Protein AF-A0A160NVU7-F1 (afdb_monomer_lite)

Organism: Streptomyces laurentii (NCBI:txid39478)

pLDDT: mean 89.49, std 15.4, range [33.47, 98.94]

Structure (mmCIF, N/CA/C/O backbone):
data_AF-A0A160NVU7-F1
#
_entry.id   AF-A0A160NVU7-F1
#
loop_
_atom_site.group_PDB
_atom_site.id
_atom_site.type_symbol
_atom_site.label_atom_id
_atom_site.label_alt_id
_atom_site.label_comp_id
_atom_site.label_asym_id
_atom_site.label_entity_id
_atom_site.label_seq_id
_atom_site.pdbx_PDB_ins_code
_atom_site.Cartn_x
_atom_site.Cartn_y
_atom_site.Cartn_z
_atom_site.occupancy
_atom_site.B_iso_or_equiv
_atom_site.auth_seq_id
_atom_site.auth_comp_id
_atom_site.auth_asym_id
_atom_site.auth_atom_id
_atom_site.pdbx_PDB_model_num
ATOM 1 N N . MET A 1 1 ? -13.552 4.289 -37.807 1.00 34.31 1 MET A N 1
ATOM 2 C CA . MET A 1 1 ? -12.702 5.469 -37.537 1.00 34.31 1 MET A CA 1
ATOM 3 C C . MET A 1 1 ? -12.034 5.237 -36.186 1.00 34.31 1 MET A C 1
ATOM 5 O O . MET A 1 1 ? -12.736 5.106 -35.191 1.00 34.31 1 MET A O 1
ATOM 9 N N . GLY A 1 2 ? -10.731 4.946 -36.192 1.00 35.91 2 GLY A N 1
ATOM 10 C CA . GLY A 1 2 ? -10.025 4.273 -35.095 1.00 35.91 2 GLY A CA 1
ATOM 11 C C . GLY A 1 2 ? -9.902 5.113 -33.823 1.00 35.91 2 GLY A C 1
ATOM 12 O O . GLY A 1 2 ? -9.423 6.240 -33.865 1.00 35.91 2 GLY A O 1
ATOM 13 N N . ARG A 1 3 ? -10.307 4.544 -32.683 1.00 33.75 3 ARG A N 1
ATOM 14 C CA . ARG A 1 3 ? -9.987 5.083 -31.358 1.00 33.75 3 ARG A CA 1
ATOM 15 C C . ARG A 1 3 ? -8.577 4.641 -30.983 1.00 33.75 3 ARG A C 1
ATOM 17 O O . ARG A 1 3 ? -8.357 3.488 -30.623 1.00 33.75 3 ARG A O 1
ATOM 24 N N . GLN A 1 4 ? -7.638 5.568 -31.083 1.00 33.47 4 GLN A N 1
ATOM 25 C CA . GLN A 1 4 ? -6.303 5.430 -30.521 1.00 33.47 4 GLN A CA 1
ATOM 26 C C . GLN A 1 4 ? -6.436 5.327 -28.993 1.00 33.47 4 GLN A C 1
ATOM 28 O O . GLN A 1 4 ? -6.982 6.224 -28.352 1.00 33.47 4 GLN A O 1
ATOM 33 N N . ARG A 1 5 ? -6.023 4.193 -28.417 1.00 37.69 5 ARG A N 1
ATOM 34 C CA . ARG A 1 5 ? -5.918 4.010 -26.962 1.00 37.69 5 ARG A CA 1
ATOM 35 C C . ARG A 1 5 ? -4.672 4.766 -26.482 1.00 37.69 5 ARG A C 1
ATOM 37 O O . ARG A 1 5 ? -3.596 4.471 -27.003 1.00 37.69 5 ARG A O 1
ATOM 44 N N . PRO A 1 6 ? -4.767 5.716 -25.538 1.00 38.66 6 PRO A N 1
ATOM 45 C CA . PRO A 1 6 ? -3.584 6.379 -25.015 1.00 38.66 6 PRO A CA 1
ATOM 46 C C . PRO A 1 6 ? -2.925 5.477 -23.966 1.00 38.66 6 PRO A C 1
ATOM 48 O O . PRO A 1 6 ? -3.306 5.491 -22.803 1.00 38.66 6 PRO A O 1
ATOM 51 N N . GLY A 1 7 ? -1.945 4.685 -24.398 1.00 38.50 7 GLY A N 1
ATOM 52 C CA . GLY A 1 7 ? -0.921 4.129 -23.517 1.00 38.50 7 GLY A CA 1
ATOM 53 C C . GLY A 1 7 ? 0.281 5.080 -23.466 1.00 38.50 7 GLY A C 1
ATOM 54 O O . GLY A 1 7 ? 0.820 5.442 -24.509 1.00 38.50 7 GLY A O 1
ATOM 55 N N . ALA A 1 8 ? 0.647 5.504 -22.254 1.00 50.12 8 ALA A N 1
ATOM 56 C CA . ALA A 1 8 ? 1.962 5.939 -21.746 1.00 50.12 8 ALA A CA 1
ATOM 57 C C . ALA A 1 8 ? 2.910 6.887 -22.537 1.00 50.12 8 ALA A C 1
ATOM 59 O O . ALA A 1 8 ? 3.999 7.169 -22.040 1.00 50.12 8 ALA A O 1
ATOM 60 N N . ALA A 1 9 ? 2.544 7.453 -23.687 1.00 44.50 9 ALA A N 1
ATOM 61 C CA . ALA A 1 9 ? 3.333 8.481 -24.379 1.00 44.50 9 ALA A CA 1
ATOM 62 C C . ALA A 1 9 ? 2.495 9.758 -24.548 1.00 44.50 9 ALA A C 1
ATOM 64 O O . ALA A 1 9 ? 1.806 9.923 -25.549 1.00 44.50 9 ALA A O 1
ATOM 65 N N . GLY A 1 10 ? 2.497 10.649 -23.549 1.00 54.69 10 GLY A N 1
ATOM 66 C CA . GLY A 1 10 ? 1.819 11.949 -23.692 1.00 54.69 10 GLY A CA 1
ATOM 67 C C . GLY A 1 10 ? 1.313 12.622 -22.419 1.00 54.69 10 GLY A C 1
ATOM 68 O O . GLY A 1 10 ? 0.808 13.739 -22.495 1.00 54.69 10 GLY A O 1
ATOM 69 N N . TYR A 1 11 ? 1.442 11.995 -21.247 1.00 69.06 11 TYR A N 1
ATOM 70 C CA . TYR A 1 11 ? 1.086 12.660 -19.995 1.00 69.06 11 TYR A CA 1
ATOM 71 C C . TYR A 1 11 ? 2.210 13.620 -19.561 1.00 69.06 11 TYR A C 1
ATOM 73 O O . TYR A 1 11 ? 3.218 13.188 -19.012 1.00 69.06 11 TYR A O 1
ATOM 81 N N . GLY A 1 12 ? 2.051 14.916 -19.855 1.00 71.94 12 GLY A N 1
ATOM 82 C CA . GLY A 1 12 ? 3.043 15.971 -19.574 1.00 71.94 12 GLY A CA 1
ATOM 83 C C . GLY A 1 12 ? 2.605 17.014 -18.541 1.00 71.94 12 GLY A C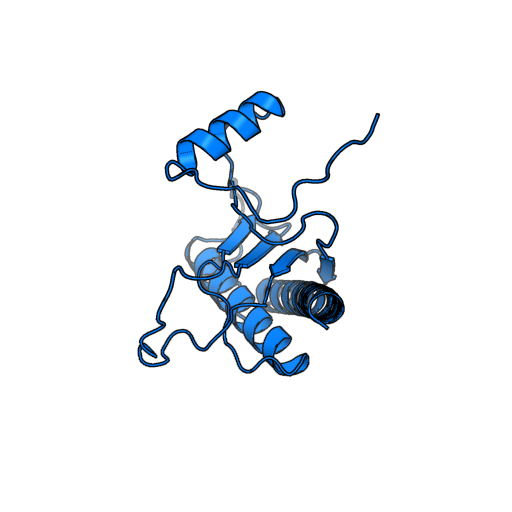 1
ATOM 84 O O . GLY A 1 12 ? 3.254 18.047 -18.402 1.00 71.94 12 GLY A O 1
ATOM 85 N N . ARG A 1 13 ? 1.484 16.790 -17.846 1.00 81.50 13 ARG A N 1
ATOM 86 C CA . ARG A 1 13 ? 0.971 17.736 -16.847 1.00 81.50 13 ARG A CA 1
ATOM 87 C C . ARG A 1 13 ? 1.824 17.717 -15.579 1.00 81.50 13 ARG A C 1
ATOM 89 O O . ARG A 1 13 ? 2.121 16.650 -15.048 1.00 81.50 13 ARG A O 1
ATOM 96 N N . LEU A 1 14 ? 2.154 18.909 -15.081 1.00 84.25 14 LEU A N 1
ATOM 97 C CA . LEU A 1 14 ? 2.943 19.136 -13.859 1.00 84.25 14 LEU A CA 1
ATOM 98 C C . LEU A 1 14 ? 2.098 19.678 -12.692 1.00 84.25 14 LEU A C 1
ATOM 100 O O . LEU A 1 14 ? 2.632 20.060 -11.656 1.00 84.25 14 LEU A O 1
ATOM 104 N N . ASP A 1 15 ? 0.777 19.705 -12.851 1.00 89.69 15 ASP A N 1
ATOM 105 C CA . ASP A 1 15 ? -0.206 20.227 -11.903 1.00 89.69 15 ASP A CA 1
ATOM 106 C C . ASP A 1 15 ? -1.150 19.111 -11.399 1.00 89.69 15 ASP A C 1
ATOM 108 O O . ASP A 1 15 ? -2.368 19.159 -11.598 1.00 89.69 15 ASP A O 1
ATOM 112 N N . PRO A 1 16 ? -0.605 18.081 -10.720 1.00 89.00 16 PRO A N 1
ATOM 113 C CA . PRO A 1 16 ? -1.307 16.834 -10.405 1.00 89.00 16 PRO A CA 1
ATOM 114 C C . PRO A 1 16 ? -2.606 17.044 -9.615 1.00 89.00 16 PRO A C 1
ATOM 116 O O . PRO A 1 16 ? -3.614 16.390 -9.870 1.00 89.00 16 PRO A O 1
ATOM 119 N N . VAL A 1 17 ? -2.614 18.002 -8.686 1.00 90.75 17 VAL A N 1
ATOM 120 C CA . VAL A 1 17 ? -3.785 18.313 -7.855 1.00 90.75 17 VAL A CA 1
ATOM 121 C C . VAL A 1 17 ? -4.917 18.930 -8.677 1.00 90.75 17 VAL A C 1
ATOM 123 O O . VAL A 1 17 ? -6.075 18.555 -8.498 1.00 90.75 17 VAL A O 1
ATOM 126 N N . ALA A 1 18 ? -4.607 19.873 -9.572 1.00 92.50 18 ALA A N 1
ATOM 127 C CA . ALA A 1 18 ? -5.609 20.488 -10.440 1.00 92.50 18 ALA A CA 1
ATOM 128 C C . ALA A 1 18 ? -6.185 19.446 -11.405 1.00 92.50 18 ALA A C 1
ATOM 130 O O . ALA A 1 18 ? -7.404 19.319 -11.513 1.00 92.50 18 ALA A O 1
ATOM 131 N N . HIS A 1 19 ? -5.319 18.617 -11.994 1.00 93.00 19 HIS A N 1
ATOM 132 C CA . HIS A 1 19 ? -5.749 17.546 -12.882 1.00 93.00 19 HIS A CA 1
ATOM 133 C C . HIS A 1 19 ? -6.680 16.540 -12.195 1.00 93.00 19 HIS A C 1
ATOM 135 O O . HIS A 1 19 ? -7.742 16.221 -12.724 1.00 93.00 19 HIS A O 1
ATOM 141 N N . LEU A 1 20 ? -6.328 16.070 -10.994 1.00 93.19 20 LEU A N 1
ATOM 142 C CA . LEU A 1 20 ? -7.177 15.151 -10.234 1.00 93.19 20 LEU A CA 1
ATOM 143 C C . LEU A 1 20 ? -8.535 15.776 -9.881 1.00 93.19 20 LEU A C 1
ATOM 145 O O . LEU A 1 20 ? -9.547 15.080 -9.920 1.00 93.19 20 LEU A O 1
ATOM 149 N N . ARG A 1 21 ? -8.587 17.083 -9.586 1.00 92.81 21 ARG A N 1
ATOM 150 C CA . ARG A 1 21 ? -9.852 17.803 -9.351 1.00 92.81 21 ARG A CA 1
ATOM 151 C C . ARG A 1 21 ? -10.713 17.895 -10.607 1.00 92.81 21 ARG A C 1
ATOM 153 O O . ARG A 1 21 ? -11.917 17.686 -10.517 1.00 92.81 21 ARG A O 1
ATOM 160 N N . GLU A 1 22 ? -10.116 18.174 -11.762 1.00 94.12 22 GLU A N 1
ATOM 161 C CA . GLU A 1 22 ? -10.824 18.178 -13.048 1.00 94.12 22 GLU A CA 1
ATOM 162 C C . GLU A 1 22 ? -11.387 16.792 -13.382 1.00 94.12 22 GLU A C 1
ATOM 164 O O . GLU A 1 22 ? -12.549 16.682 -13.769 1.00 94.12 22 GLU A O 1
ATOM 169 N N . LEU A 1 23 ? -10.594 15.731 -13.184 1.00 93.81 23 LEU A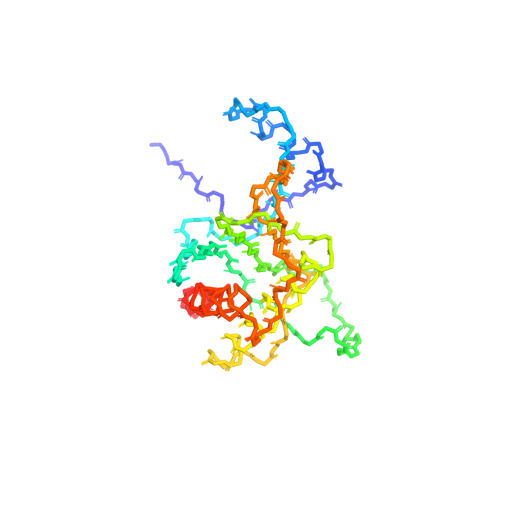 N 1
ATOM 170 C CA . LEU A 1 23 ? -11.042 14.349 -13.373 1.00 93.81 23 LEU A CA 1
ATOM 171 C C . LEU A 1 23 ? -12.195 13.996 -12.426 1.00 93.81 23 LEU A C 1
ATOM 173 O O . LEU A 1 23 ? -13.188 13.418 -12.863 1.00 93.81 23 LEU A O 1
ATOM 177 N N . ALA A 1 24 ? -12.089 14.371 -11.149 1.00 94.88 24 ALA A N 1
ATOM 178 C CA . ALA A 1 24 ? -13.144 14.153 -10.165 1.00 94.88 24 ALA A CA 1
ATOM 179 C C . ALA A 1 24 ? -14.436 14.890 -10.550 1.00 94.88 24 ALA A C 1
ATOM 181 O O . ALA A 1 24 ? -15.503 14.278 -10.573 1.00 94.88 24 ALA A O 1
ATOM 182 N N . ALA A 1 25 ? -14.337 16.166 -10.933 1.00 94.56 25 ALA A N 1
ATOM 183 C CA . ALA A 1 25 ? -15.476 16.960 -11.386 1.00 94.56 25 ALA A CA 1
ATOM 184 C C . ALA A 1 25 ? -16.114 16.379 -12.658 1.00 94.56 25 ALA A C 1
ATOM 186 O O . ALA A 1 25 ? -17.335 16.253 -12.732 1.00 94.56 25 ALA A O 1
ATOM 187 N N . GLY A 1 26 ? -15.301 15.958 -13.633 1.00 95.94 26 GLY A N 1
ATOM 188 C CA . GLY A 1 26 ? -15.769 15.302 -14.857 1.00 95.94 26 GLY A CA 1
ATOM 189 C C . GLY A 1 26 ? -16.463 13.959 -14.606 1.00 95.94 26 GLY A C 1
ATOM 190 O O . GLY A 1 26 ? -17.340 13.572 -15.374 1.00 95.94 26 GLY A O 1
ATOM 191 N N . ALA A 1 27 ? -16.115 13.272 -13.516 1.00 94.94 27 ALA A N 1
ATOM 192 C CA . ALA A 1 27 ? -16.772 12.050 -13.055 1.00 94.94 27 ALA A CA 1
ATOM 193 C C . ALA A 1 27 ? -17.984 12.307 -12.133 1.00 94.94 27 ALA A C 1
ATOM 195 O O . ALA A 1 27 ? -18.599 11.352 -11.661 1.00 94.94 27 ALA A O 1
ATOM 196 N N . GLY A 1 28 ? -18.330 13.569 -11.854 1.00 96.38 28 GLY A N 1
ATOM 197 C CA . GLY A 1 28 ? -19.418 13.929 -10.939 1.00 96.38 28 GLY A CA 1
ATOM 198 C C . GLY A 1 28 ? -19.124 13.629 -9.464 1.00 96.38 28 GLY A C 1
ATOM 199 O O . GLY A 1 28 ? -20.053 13.555 -8.662 1.00 96.38 28 GLY A O 1
ATOM 200 N N . LEU A 1 29 ? -17.855 13.438 -9.094 1.00 94.94 29 LEU A N 1
ATOM 201 C CA . LEU A 1 29 ? -17.444 13.207 -7.712 1.00 94.94 29 LEU A CA 1
ATOM 202 C C . LEU A 1 29 ? -17.387 14.534 -6.949 1.00 94.94 29 LEU A C 1
ATOM 204 O O . LEU A 1 29 ? -16.827 15.523 -7.423 1.00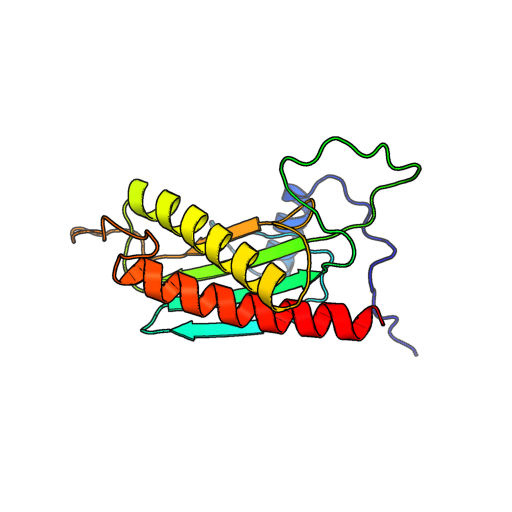 94.94 29 LEU A O 1
ATOM 208 N N . THR A 1 30 ? -17.937 14.539 -5.738 1.00 90.88 30 THR A N 1
ATOM 209 C CA . THR A 1 30 ? -18.004 15.719 -4.867 1.00 90.88 30 THR A CA 1
ATOM 210 C C . THR A 1 30 ? -17.506 15.392 -3.465 1.00 90.88 30 THR A C 1
ATOM 212 O O . THR A 1 30 ? -17.686 14.271 -2.996 1.00 90.88 30 THR A O 1
ATOM 215 N N . GLY A 1 31 ? -16.973 16.391 -2.760 1.00 89.81 31 GLY A N 1
ATOM 216 C CA . GLY A 1 31 ? -16.518 16.242 -1.376 1.00 89.81 31 GLY A CA 1
ATOM 217 C C . GLY A 1 31 ? -15.050 15.810 -1.244 1.00 89.81 31 GLY A C 1
ATOM 218 O O . GLY A 1 31 ? -14.308 15.822 -2.230 1.00 89.81 31 GLY A O 1
ATOM 219 N N . PRO A 1 32 ? -14.598 15.500 -0.015 1.00 89.12 32 PRO A N 1
ATOM 220 C CA . PRO A 1 32 ? -13.230 15.059 0.237 1.00 89.12 32 PRO A CA 1
ATOM 221 C C . PRO A 1 32 ? -12.979 13.663 -0.346 1.00 89.12 32 PRO A C 1
ATOM 223 O O . PRO A 1 32 ? -13.853 12.800 -0.330 1.00 89.12 32 PRO A O 1
ATOM 226 N N . GLY A 1 33 ? -11.759 13.426 -0.826 1.00 91.00 33 GLY A N 1
ATOM 227 C CA . GLY A 1 33 ? -11.354 12.139 -1.383 1.00 91.00 33 GLY A CA 1
ATOM 228 C C . GLY A 1 33 ? -9.852 12.062 -1.632 1.00 91.00 33 GLY A C 1
ATOM 229 O O . GLY A 1 33 ? -9.131 13.052 -1.491 1.00 91.00 33 GLY A O 1
ATOM 230 N N . VAL A 1 34 ? -9.387 10.874 -2.015 1.00 93.00 34 VAL A N 1
ATOM 231 C CA . VAL A 1 34 ? -7.989 10.616 -2.376 1.00 93.00 34 VAL A CA 1
ATOM 232 C C . VAL A 1 34 ? -7.911 10.362 -3.875 1.00 93.00 34 VAL A C 1
ATOM 234 O O . VAL A 1 34 ? -8.616 9.506 -4.404 1.00 93.00 34 VAL A O 1
ATOM 237 N N . GLY A 1 35 ? -7.048 11.110 -4.559 1.00 93.69 35 GLY A N 1
ATOM 238 C CA . GLY A 1 35 ? -6.718 10.886 -5.962 1.00 93.69 35 GLY A CA 1
ATOM 239 C C . GLY A 1 35 ? -5.311 10.317 -6.085 1.00 93.69 35 GLY A C 1
ATOM 240 O O . GLY A 1 35 ? -4.375 10.867 -5.510 1.00 93.69 35 GLY A O 1
ATOM 241 N N . LEU A 1 36 ? -5.164 9.229 -6.838 1.00 93.75 36 LEU A N 1
ATOM 242 C CA . LEU A 1 36 ? -3.874 8.607 -7.125 1.00 93.75 36 LEU A CA 1
ATOM 243 C C . LEU A 1 36 ? -3.586 8.732 -8.617 1.00 93.75 36 LEU A C 1
ATOM 245 O O . LEU A 1 36 ? -4.413 8.362 -9.451 1.00 93.75 36 LEU A O 1
ATOM 249 N N . MET A 1 37 ? -2.408 9.240 -8.958 1.00 91.81 37 MET A N 1
ATOM 250 C CA . MET A 1 37 ? -1.939 9.255 -10.339 1.00 91.81 37 MET A CA 1
ATOM 251 C C . MET A 1 37 ? -1.212 7.964 -10.649 1.00 91.81 37 MET A C 1
ATOM 253 O O . MET A 1 37 ? -0.482 7.444 -9.810 1.00 91.81 37 MET A O 1
ATOM 257 N N . THR A 1 38 ? -1.402 7.436 -11.854 1.00 90.12 38 THR A N 1
ATOM 258 C CA . THR A 1 38 ? -0.752 6.193 -12.245 1.00 90.12 38 THR A CA 1
ATOM 259 C C . THR A 1 38 ? -0.353 6.212 -13.713 1.00 90.12 38 THR A C 1
ATOM 261 O O . THR A 1 38 ? -1.116 6.652 -14.567 1.00 90.12 38 THR A O 1
ATOM 264 N N . ALA A 1 39 ? 0.855 5.727 -13.995 1.00 85.31 39 ALA A N 1
ATOM 265 C CA . ALA A 1 39 ? 1.293 5.340 -15.331 1.00 85.31 39 ALA A CA 1
ATOM 266 C C . ALA A 1 39 ? 1.027 3.850 -15.618 1.00 85.31 39 ALA A C 1
ATOM 268 O O . ALA A 1 39 ? 1.322 3.376 -16.712 1.00 85.31 39 ALA A O 1
ATOM 269 N N . ALA A 1 40 ? 0.507 3.102 -14.637 1.00 88.31 40 ALA A N 1
ATOM 270 C CA . ALA A 1 40 ? 0.080 1.727 -14.835 1.00 88.31 40 ALA A CA 1
ATOM 271 C C . ALA A 1 40 ? -1.276 1.682 -15.554 1.00 88.31 40 ALA A C 1
ATOM 273 O O . ALA A 1 40 ? -2.137 2.539 -15.358 1.00 88.31 40 ALA A O 1
ATOM 274 N N . GLU A 1 41 ? -1.487 0.643 -16.355 1.00 86.50 41 GLU A N 1
ATOM 275 C CA . GLU A 1 41 ? -2.752 0.425 -17.054 1.00 86.50 41 GLU A CA 1
ATOM 276 C C . GLU A 1 41 ? -3.870 0.079 -16.057 1.00 86.50 41 GLU A C 1
ATOM 278 O O . GLU A 1 41 ? -3.853 -0.971 -15.410 1.00 86.50 41 GLU A O 1
ATOM 283 N N . LEU A 1 42 ? -4.873 0.957 -15.935 1.00 89.19 42 LEU A N 1
ATOM 284 C CA . LEU A 1 42 ? -5.980 0.787 -14.982 1.00 89.19 42 LEU A CA 1
ATOM 285 C C . LEU A 1 42 ? -6.806 -0.481 -15.240 1.00 89.19 42 LEU A C 1
ATOM 287 O O . LEU A 1 42 ? -7.350 -1.052 -14.297 1.00 89.19 42 LEU A O 1
ATOM 291 N N . GLY A 1 43 ? -6.891 -0.940 -16.494 1.00 89.00 43 GLY A N 1
ATOM 292 C CA . GLY A 1 43 ? -7.591 -2.178 -16.859 1.00 89.00 43 GLY A CA 1
ATOM 293 C C . GLY A 1 43 ? -6.980 -3.439 -16.239 1.00 89.00 43 GLY A C 1
ATOM 294 O O . GLY A 1 43 ? -7.649 -4.464 -16.154 1.00 89.00 43 GLY A O 1
ATOM 295 N N . ASP A 1 44 ? -5.741 -3.346 -15.757 1.00 88.81 44 ASP A N 1
ATOM 296 C CA . ASP A 1 44 ? -5.001 -4.443 -15.142 1.00 88.81 44 ASP A CA 1
ATOM 297 C C . ASP A 1 44 ? -4.986 -4.397 -13.618 1.00 88.81 44 ASP A C 1
ATOM 299 O O . ASP A 1 44 ? -4.273 -5.186 -12.991 1.00 88.81 44 ASP A O 1
ATOM 303 N N . ARG A 1 45 ? -5.777 -3.507 -13.006 1.00 95.81 45 ARG A N 1
ATOM 304 C CA . ARG A 1 45 ? -5.934 -3.486 -11.551 1.00 95.81 45 ARG A CA 1
ATOM 305 C C . ARG A 1 45 ? -6.271 -4.885 -11.027 1.00 95.81 45 ARG A C 1
ATOM 307 O O . ARG A 1 45 ? -7.139 -5.565 -11.575 1.00 95.81 45 ARG A O 1
ATOM 314 N N . GLN A 1 46 ? -5.605 -5.314 -9.967 1.00 98.44 46 GLN A N 1
ATOM 315 C CA . GLN A 1 46 ? -5.935 -6.558 -9.275 1.00 98.44 46 GLN A CA 1
ATOM 316 C C . GLN A 1 46 ? -6.565 -6.243 -7.930 1.00 98.44 46 GLN A C 1
ATOM 318 O O . GLN A 1 46 ? -6.282 -5.206 -7.328 1.00 98.44 46 GLN A O 1
ATOM 323 N N . CYS A 1 47 ? -7.445 -7.131 -7.486 1.00 98.50 47 CYS A N 1
ATOM 324 C CA . CYS A 1 47 ? -8.128 -7.008 -6.213 1.00 98.50 47 CYS A CA 1
ATOM 325 C C . CYS A 1 47 ? -7.994 -8.315 -5.445 1.00 98.50 47 CYS A C 1
ATOM 327 O O . CYS A 1 47 ? -8.111 -9.384 -6.035 1.00 98.50 47 CYS A O 1
ATOM 329 N N . ALA A 1 48 ? -7.804 -8.222 -4.137 1.00 98.81 48 ALA A N 1
ATOM 330 C CA . ALA A 1 48 ? -7.823 -9.371 -3.246 1.00 98.81 48 ALA A CA 1
ATOM 331 C C . ALA A 1 48 ? -8.459 -8.980 -1.914 1.00 98.81 48 ALA A C 1
ATOM 333 O O . ALA A 1 48 ? -8.510 -7.801 -1.561 1.00 98.81 48 ALA A O 1
ATOM 334 N N . ALA A 1 49 ? -8.944 -9.973 -1.176 1.00 98.69 49 ALA A N 1
ATOM 335 C CA . ALA A 1 49 ? -9.581 -9.757 0.110 1.00 98.69 49 ALA A CA 1
ATOM 336 C C . ALA A 1 49 ? -9.200 -10.854 1.102 1.00 98.69 49 ALA A C 1
ATOM 338 O O . ALA A 1 49 ? -9.014 -12.009 0.726 1.00 98.69 49 ALA A O 1
ATOM 339 N N . ASP A 1 50 ? -9.127 -10.497 2.380 1.00 98.75 50 ASP A N 1
ATOM 340 C CA . ASP A 1 50 ? -8.877 -11.439 3.465 1.00 98.75 50 ASP A CA 1
ATOM 341 C C . ASP A 1 50 ? -9.592 -10.977 4.739 1.00 98.75 50 ASP A C 1
ATOM 343 O O . ASP A 1 50 ? -9.357 -9.886 5.259 1.00 98.75 50 ASP A O 1
ATOM 347 N N . GLY A 1 51 ? -10.513 -11.799 5.247 1.00 97.50 51 GLY A N 1
ATOM 348 C CA . GLY A 1 51 ? -11.171 -11.555 6.534 1.00 97.50 51 GLY A CA 1
ATOM 349 C C . GLY A 1 51 ? -11.872 -10.194 6.667 1.00 97.50 51 GLY A C 1
ATOM 350 O O . GLY A 1 51 ? -11.957 -9.679 7.786 1.00 97.50 51 GLY A O 1
ATOM 351 N N . GLY A 1 52 ? -12.348 -9.616 5.561 1.00 97.88 52 GLY A N 1
ATOM 352 C CA . GLY A 1 52 ? -13.001 -8.304 5.492 1.00 97.88 52 GLY A CA 1
ATOM 353 C C . GLY A 1 52 ? -12.080 -7.134 5.131 1.00 97.88 52 GLY A C 1
ATOM 354 O O . GLY A 1 52 ? -12.586 -6.039 4.935 1.00 97.88 52 GLY A O 1
ATOM 355 N N . ALA A 1 53 ? -10.761 -7.334 5.046 1.00 98.69 53 ALA A N 1
ATOM 356 C CA . ALA A 1 53 ? -9.862 -6.362 4.426 1.00 98.69 53 ALA A CA 1
ATOM 357 C C . ALA A 1 53 ? -9.888 -6.546 2.906 1.00 98.69 53 ALA A C 1
ATOM 359 O O . ALA A 1 53 ? -9.806 -7.683 2.443 1.00 98.69 53 ALA A O 1
ATOM 360 N N . GLU A 1 54 ? -9.956 -5.459 2.145 1.00 98.81 54 GLU A N 1
ATOM 361 C CA . GLU A 1 54 ? -10.000 -5.486 0.678 1.00 98.81 54 GLU A CA 1
ATOM 362 C C . GLU A 1 54 ? -8.903 -4.596 0.108 1.00 98.81 54 GLU A C 1
ATOM 364 O O . GLU A 1 54 ? -8.800 -3.436 0.488 1.00 98.81 54 GLU A O 1
ATOM 369 N N . ALA A 1 55 ? -8.089 -5.110 -0.810 1.00 98.88 55 ALA A N 1
ATOM 370 C CA . ALA A 1 55 ? -7.036 -4.353 -1.473 1.00 98.88 55 ALA A CA 1
ATOM 371 C C . ALA A 1 55 ? -7.291 -4.281 -2.979 1.00 98.88 55 ALA A C 1
ATOM 373 O O . ALA A 1 55 ? -7.646 -5.278 -3.605 1.00 98.88 55 ALA A O 1
ATOM 374 N N . MET A 1 56 ? -7.051 -3.114 -3.567 1.00 98.75 56 MET A N 1
ATOM 375 C CA . MET A 1 56 ? -6.972 -2.878 -5.003 1.00 98.75 56 MET A CA 1
ATOM 376 C C . MET A 1 56 ? -5.587 -2.331 -5.329 1.00 98.75 56 MET A C 1
ATOM 378 O O . MET A 1 56 ? -5.142 -1.364 -4.713 1.00 98.75 56 MET A O 1
ATOM 382 N N . VAL A 1 57 ? -4.918 -2.936 -6.308 1.00 98.69 57 VAL A N 1
ATOM 383 C CA . VAL A 1 57 ? -3.554 -2.569 -6.689 1.00 98.69 57 VAL A CA 1
ATOM 384 C C . VAL A 1 57 ? -3.445 -2.381 -8.194 1.00 98.69 57 VAL A C 1
ATOM 386 O O . VAL A 1 57 ? -3.899 -3.226 -8.967 1.00 98.69 57 VAL A O 1
ATOM 389 N N . THR A 1 58 ? -2.803 -1.294 -8.614 1.00 97.56 58 THR A N 1
ATOM 390 C CA . THR A 1 58 ? -2.266 -1.144 -9.972 1.00 97.56 58 THR A CA 1
ATOM 391 C C . THR A 1 58 ? -0.749 -1.157 -9.898 1.00 97.56 58 THR A C 1
ATOM 393 O O . THR A 1 58 ? -0.169 -0.596 -8.972 1.00 97.56 58 THR A O 1
ATOM 396 N N . ALA A 1 59 ? -0.099 -1.812 -10.859 1.00 96.31 59 ALA A N 1
ATOM 397 C CA . ALA A 1 59 ? 1.351 -1.937 -10.874 1.00 96.31 59 ALA A CA 1
ATOM 398 C C . ALA A 1 59 ? 1.904 -1.751 -12.289 1.00 96.31 59 ALA A C 1
ATOM 400 O O . ALA A 1 59 ? 1.454 -2.389 -13.242 1.00 96.31 59 ALA A O 1
ATOM 401 N N . GLY A 1 60 ? 2.903 -0.881 -12.400 1.00 93.69 60 GLY A N 1
ATOM 402 C CA . GLY A 1 60 ? 3.778 -0.724 -13.551 1.00 93.69 60 GLY A CA 1
ATOM 403 C C . GLY A 1 60 ? 5.221 -0.741 -13.061 1.00 93.69 60 GLY A C 1
ATOM 404 O O . GLY A 1 60 ? 5.735 0.287 -12.629 1.00 93.69 60 GLY A O 1
ATOM 405 N N . ILE A 1 61 ? 5.864 -1.911 -13.112 1.00 92.75 61 ILE A N 1
ATOM 406 C CA . ILE A 1 61 ? 7.176 -2.152 -12.474 1.00 92.75 61 ILE A CA 1
ATOM 407 C C . ILE A 1 61 ? 8.349 -2.201 -13.465 1.00 92.75 61 ILE A C 1
ATOM 409 O O . ILE A 1 61 ? 9.404 -2.780 -13.185 1.00 92.75 61 ILE A O 1
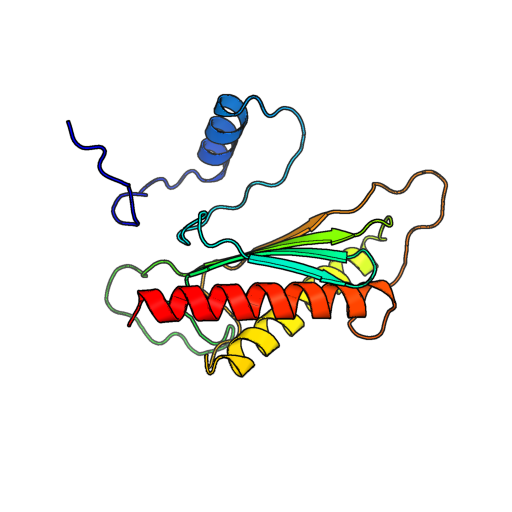ATOM 413 N N . GLY A 1 62 ? 8.172 -1.591 -14.643 1.00 87.25 62 GLY A N 1
ATOM 414 C CA . GLY A 1 62 ? 9.230 -1.446 -15.649 1.00 87.25 62 GLY A CA 1
ATOM 415 C C . GLY A 1 62 ? 10.413 -0.606 -15.151 1.00 87.25 62 GLY A C 1
ATOM 416 O O . GLY A 1 62 ? 11.552 -0.888 -15.511 1.00 87.25 62 GLY A O 1
ATOM 417 N N . VAL A 1 63 ? 10.149 0.363 -14.268 1.00 88.56 63 VAL A N 1
ATOM 418 C CA . VAL A 1 63 ? 11.156 1.040 -13.438 1.00 88.56 63 VAL A CA 1
ATOM 419 C C . VAL A 1 63 ? 10.876 0.710 -11.981 1.00 88.56 63 VAL A C 1
ATOM 421 O O . VAL A 1 63 ? 9.792 0.997 -11.477 1.00 88.56 63 VAL A O 1
ATOM 424 N N . ARG A 1 64 ? 11.848 0.090 -11.317 1.00 91.88 64 ARG A N 1
ATOM 425 C CA . ARG A 1 64 ? 11.763 -0.381 -9.932 1.00 91.88 64 ARG A CA 1
ATOM 426 C C . ARG A 1 64 ? 13.156 -0.421 -9.310 1.00 91.88 64 ARG A C 1
ATOM 428 O O . ARG A 1 64 ? 14.139 -0.510 -10.042 1.00 91.88 64 ARG A O 1
ATOM 435 N N . GLY A 1 65 ? 13.231 -0.388 -7.987 1.00 92.62 65 GLY A N 1
ATOM 436 C CA . GLY A 1 65 ? 14.496 -0.507 -7.268 1.00 92.62 65 GLY A CA 1
ATOM 437 C C . GLY A 1 65 ? 14.332 -0.473 -5.754 1.00 92.62 65 GLY A C 1
ATOM 438 O O . GLY A 1 65 ? 13.219 -0.436 -5.221 1.00 92.62 65 GLY A O 1
ATOM 439 N N . TRP A 1 66 ? 15.464 -0.500 -5.060 1.00 94.81 66 TRP A N 1
ATOM 440 C CA . TRP A 1 66 ? 15.529 -0.355 -3.610 1.00 94.81 66 TRP A CA 1
ATOM 441 C C . TRP A 1 66 ? 15.506 1.120 -3.212 1.00 94.81 66 TRP A C 1
ATOM 443 O O . TRP A 1 66 ? 16.277 1.917 -3.738 1.00 94.81 66 TRP A O 1
ATOM 453 N N . ALA A 1 67 ? 14.650 1.477 -2.254 1.00 93.12 67 ALA A N 1
ATOM 454 C CA . ALA A 1 67 ? 14.423 2.867 -1.848 1.00 93.12 67 ALA A CA 1
ATOM 455 C C . ALA A 1 67 ? 15.672 3.573 -1.285 1.00 93.12 67 ALA A C 1
ATOM 457 O O . ALA A 1 67 ? 15.759 4.793 -1.352 1.00 93.12 67 ALA A O 1
ATOM 458 N N . ALA A 1 68 ? 16.625 2.814 -0.736 1.00 93.00 68 ALA A N 1
ATOM 459 C CA . ALA A 1 68 ? 17.880 3.325 -0.180 1.00 93.00 68 ALA A CA 1
ATOM 460 C C . ALA A 1 68 ? 19.107 2.994 -1.053 1.00 93.00 68 ALA A C 1
ATOM 462 O O . ALA A 1 68 ? 20.240 3.088 -0.580 1.00 93.00 68 ALA A O 1
ATOM 463 N N . ALA A 1 69 ? 18.903 2.557 -2.302 1.00 89.88 69 ALA A N 1
ATOM 464 C CA . ALA A 1 69 ? 20.013 2.368 -3.228 1.00 89.88 69 ALA A CA 1
ATOM 465 C C . ALA A 1 69 ? 20.667 3.722 -3.556 1.00 89.88 69 ALA A C 1
ATOM 467 O O . ALA A 1 69 ? 19.960 4.725 -3.666 1.00 89.88 69 ALA A O 1
ATOM 468 N N . PRO A 1 70 ? 21.999 3.769 -3.729 1.00 85.62 70 PRO A N 1
ATOM 469 C CA . PRO A 1 70 ? 22.671 4.982 -4.172 1.00 85.62 70 PRO A CA 1
ATOM 470 C C . PRO A 1 70 ? 22.177 5.399 -5.561 1.00 85.62 70 PRO A C 1
ATOM 472 O O . PRO A 1 70 ? 21.858 4.549 -6.397 1.00 85.62 70 PRO A O 1
ATOM 475 N N . ASP A 1 71 ? 22.162 6.707 -5.818 1.00 75.00 71 ASP A N 1
ATOM 476 C CA . ASP A 1 71 ? 21.774 7.251 -7.117 1.00 75.00 71 ASP A CA 1
ATOM 477 C C . ASP A 1 71 ? 22.682 6.693 -8.216 1.00 75.00 71 ASP A C 1
ATOM 479 O O . ASP A 1 71 ? 23.875 6.987 -8.288 1.00 75.00 71 ASP A O 1
ATOM 483 N N . ALA A 1 72 ? 22.105 5.895 -9.112 1.00 65.75 72 ALA A N 1
ATOM 484 C CA . ALA A 1 72 ? 22.851 5.244 -10.186 1.00 65.75 72 ALA A CA 1
ATOM 485 C C . ALA A 1 72 ? 23.203 6.187 -11.355 1.00 65.75 72 ALA A C 1
ATOM 487 O O . ALA A 1 72 ? 23.747 5.726 -12.354 1.00 65.75 72 ALA A O 1
ATOM 488 N N . GLY A 1 73 ? 22.883 7.487 -11.263 1.00 58.66 73 GLY A N 1
ATOM 489 C CA . GLY A 1 73 ? 23.161 8.470 -12.313 1.00 58.66 73 GLY A CA 1
ATOM 490 C C . GLY A 1 73 ? 22.557 8.070 -13.663 1.00 58.66 73 GLY A C 1
ATOM 491 O O . GLY A 1 73 ? 23.275 7.734 -14.600 1.00 58.66 73 GLY A O 1
ATOM 492 N N . THR A 1 74 ? 21.229 8.071 -13.789 1.00 61.41 74 THR A N 1
ATOM 493 C CA . THR A 1 74 ? 20.582 7.706 -15.058 1.00 61.41 74 THR A CA 1
ATOM 494 C C . THR A 1 74 ? 20.665 8.846 -16.075 1.00 61.41 74 THR A C 1
ATOM 496 O O . THR A 1 74 ? 20.211 9.957 -15.802 1.00 61.41 74 THR A O 1
ATOM 499 N N . VAL A 1 75 ? 21.188 8.568 -17.273 1.00 55.81 75 VAL A N 1
ATOM 500 C CA . VAL A 1 75 ? 21.197 9.517 -18.399 1.00 55.81 75 VAL A CA 1
ATOM 501 C C . VAL A 1 75 ? 19.862 9.430 -19.149 1.00 55.81 75 VAL A C 1
ATOM 503 O O . VAL A 1 75 ? 19.571 8.420 -19.787 1.00 55.81 75 VAL A O 1
ATOM 506 N N . GLY A 1 76 ? 19.055 10.491 -19.077 1.00 62.47 76 GLY A N 1
ATOM 507 C CA . GLY A 1 76 ? 17.762 10.614 -19.767 1.00 62.47 76 GLY A CA 1
ATOM 508 C C . GLY A 1 76 ? 16.581 10.872 -18.819 1.00 62.47 76 GLY A C 1
ATOM 509 O O . GLY A 1 76 ? 16.739 10.785 -17.602 1.00 62.47 76 GLY A O 1
ATOM 510 N N . PRO A 1 77 ? 15.391 11.218 -19.349 1.00 62.34 77 PRO A N 1
ATOM 511 C CA . PRO A 1 77 ? 14.211 11.440 -18.520 1.00 62.34 77 PRO A CA 1
ATOM 512 C C . PRO A 1 77 ? 13.797 10.135 -17.818 1.00 62.34 77 PRO A C 1
ATOM 514 O O . PRO A 1 77 ? 13.803 9.075 -18.458 1.00 62.34 77 PRO A O 1
ATOM 517 N N . PRO A 1 78 ? 13.424 10.180 -16.525 1.00 66.00 78 PRO A N 1
ATOM 518 C CA . PRO A 1 78 ? 13.030 8.986 -15.793 1.00 66.00 78 PRO A CA 1
ATOM 519 C C . PRO A 1 78 ? 11.801 8.361 -16.455 1.00 66.00 78 PRO A C 1
ATOM 521 O O . PRO A 1 78 ? 10.787 9.023 -16.684 1.00 66.00 78 PRO A O 1
ATOM 524 N N . ARG A 1 79 ? 11.888 7.067 -16.778 1.00 72.69 79 ARG A N 1
ATOM 525 C CA . ARG A 1 79 ? 10.712 6.308 -17.212 1.00 72.69 79 ARG A CA 1
ATOM 526 C C . ARG A 1 79 ? 9.765 6.150 -16.014 1.00 72.69 79 ARG A C 1
ATOM 528 O O . ARG A 1 79 ? 10.236 5.940 -14.895 1.00 72.69 79 ARG A O 1
ATOM 535 N N . PRO A 1 80 ? 8.444 6.240 -16.216 1.00 77.50 80 PRO A N 1
ATOM 536 C CA . PRO A 1 80 ? 7.511 6.125 -15.111 1.00 77.50 80 PRO A CA 1
ATOM 537 C C . PRO A 1 80 ? 7.430 4.675 -14.612 1.00 77.50 80 PRO A C 1
ATOM 539 O O . PRO A 1 80 ? 7.379 3.726 -15.394 1.00 77.50 80 PRO A O 1
ATOM 542 N N . GLY A 1 81 ? 7.390 4.527 -13.292 1.00 87.94 81 GLY A N 1
ATOM 543 C CA . GLY A 1 81 ? 7.055 3.299 -12.580 1.00 87.94 81 GLY A CA 1
ATOM 544 C C . GLY A 1 81 ? 6.201 3.672 -11.375 1.00 87.94 81 GLY A C 1
ATOM 545 O O . GLY A 1 81 ? 6.462 4.696 -10.736 1.00 87.94 81 GLY A O 1
ATOM 546 N N . THR A 1 82 ? 5.147 2.900 -11.120 1.00 93.75 82 THR A N 1
ATOM 547 C CA . THR A 1 82 ? 4.213 3.166 -10.017 1.00 93.75 82 THR A CA 1
ATOM 548 C C . THR A 1 82 ? 3.543 1.882 -9.546 1.00 93.75 82 THR A C 1
ATOM 550 O O . THR A 1 82 ? 3.132 1.047 -10.360 1.00 93.75 82 THR A O 1
ATOM 553 N N . ILE A 1 83 ? 3.409 1.735 -8.233 1.00 97.62 83 ILE A N 1
ATOM 554 C CA . ILE A 1 83 ? 2.496 0.795 -7.593 1.00 97.62 83 ILE A CA 1
ATOM 555 C C . ILE A 1 83 ? 1.567 1.605 -6.696 1.00 97.62 83 ILE A C 1
ATOM 557 O O . ILE A 1 83 ? 1.999 2.168 -5.690 1.00 97.62 83 ILE A O 1
ATOM 561 N N . ASN A 1 84 ? 0.285 1.636 -7.045 1.00 98.06 84 ASN A N 1
ATOM 562 C CA . ASN A 1 84 ? -0.736 2.282 -6.230 1.00 98.06 84 ASN A CA 1
ATOM 563 C C . ASN A 1 84 ? -1.561 1.220 -5.522 1.00 98.06 84 ASN A C 1
ATOM 565 O O . ASN A 1 84 ? -2.107 0.330 -6.171 1.00 98.06 84 ASN A O 1
ATOM 569 N N . ILE A 1 85 ? -1.668 1.339 -4.204 1.00 98.81 85 ILE A N 1
ATOM 570 C CA . ILE A 1 85 ? -2.411 0.427 -3.338 1.00 98.81 85 ILE A CA 1
ATOM 571 C C . ILE A 1 85 ? -3.530 1.223 -2.676 1.00 98.81 85 ILE A C 1
ATOM 573 O O . ILE A 1 85 ? -3.274 2.210 -1.991 1.00 98.81 85 ILE A O 1
ATOM 577 N N . VAL A 1 86 ? -4.768 0.775 -2.841 1.00 98.62 86 VAL A N 1
ATOM 578 C CA . VAL A 1 86 ? -5.902 1.214 -2.026 1.00 98.62 86 VAL A CA 1
ATOM 579 C C . VAL A 1 86 ? -6.342 0.021 -1.201 1.00 98.62 86 VAL A C 1
ATOM 581 O O . VAL A 1 86 ? -6.665 -1.020 -1.765 1.00 98.62 86 VAL A O 1
ATOM 584 N N . VAL A 1 87 ? -6.355 0.154 0.120 1.00 98.56 87 VAL A N 1
ATOM 585 C CA . VAL A 1 87 ? -6.869 -0.880 1.018 1.00 98.56 87 VAL A CA 1
ATOM 586 C C . VAL A 1 87 ? -8.015 -0.335 1.849 1.00 98.56 87 VAL A C 1
ATOM 588 O O . VAL A 1 87 ? -7.900 0.732 2.447 1.00 98.56 87 VAL A O 1
ATOM 591 N N . SER A 1 88 ? -9.121 -1.070 1.884 1.00 98.50 88 SER A N 1
ATOM 592 C CA . SER A 1 88 ? -10.279 -0.779 2.712 1.00 98.50 88 SER A CA 1
ATOM 593 C C . SER A 1 88 ? -10.338 -1.725 3.907 1.00 98.50 88 SER A C 1
ATOM 595 O O . SER A 1 88 ? -10.152 -2.938 3.772 1.00 98.50 88 SER A O 1
ATOM 597 N N . LEU A 1 89 ? -10.592 -1.157 5.084 1.00 98.56 89 LEU A N 1
ATOM 598 C CA . LEU A 1 89 ? -10.843 -1.885 6.320 1.00 98.56 89 LEU A CA 1
ATOM 599 C C . LEU A 1 89 ? -12.238 -1.534 6.851 1.00 98.56 89 LEU A C 1
ATOM 601 O O . LEU A 1 89 ? -12.612 -0.363 6.841 1.00 98.56 89 LEU A O 1
ATOM 605 N N . PRO A 1 90 ? -13.000 -2.508 7.377 1.00 97.62 90 PRO A N 1
ATOM 606 C CA . PRO A 1 90 ? -14.381 -2.293 7.800 1.00 97.62 90 PRO A CA 1
ATOM 607 C C . PRO A 1 90 ? -14.482 -1.759 9.238 1.00 97.62 90 PRO A C 1
ATOM 609 O O . PRO A 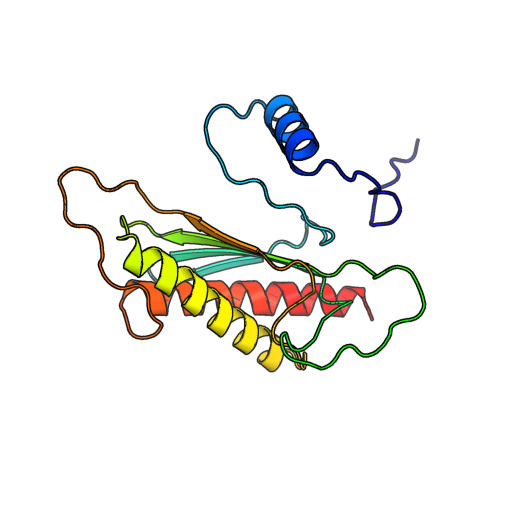1 90 ? -15.571 -1.723 9.804 1.00 97.62 90 PRO A O 1
ATOM 612 N N . VAL A 1 91 ? -13.358 -1.386 9.856 1.00 97.44 91 VAL A N 1
ATOM 613 C CA . VAL A 1 91 ? -13.293 -0.871 11.229 1.00 97.44 91 VAL A CA 1
ATOM 614 C C . VAL A 1 91 ? -12.597 0.482 11.255 1.00 97.44 91 VAL A C 1
ATOM 616 O O . VAL A 1 91 ? -11.647 0.665 10.493 1.00 97.44 91 VAL A O 1
ATOM 619 N N . PRO A 1 92 ? -13.018 1.416 12.123 1.00 98.19 92 PRO A N 1
ATOM 620 C CA . PRO A 1 92 ? -12.263 2.640 12.340 1.00 98.19 92 PRO A CA 1
ATOM 621 C C . PRO A 1 92 ? -10.894 2.317 12.942 1.00 98.19 92 PRO A C 1
ATOM 623 O O . PRO A 1 92 ? -10.774 1.444 13.805 1.00 98.19 92 PRO A O 1
ATOM 626 N N . LEU A 1 93 ? -9.870 3.035 12.491 1.00 98.25 93 LEU A N 1
ATOM 627 C CA . LEU A 1 93 ? -8.502 2.934 12.987 1.00 98.25 93 LEU A CA 1
ATOM 628 C C . LEU A 1 93 ? -8.133 4.195 13.769 1.00 98.25 93 LEU A C 1
ATOM 630 O O . LEU A 1 93 ? -8.581 5.289 13.432 1.00 98.25 93 LEU A O 1
ATOM 634 N N . THR A 1 94 ? -7.293 4.051 14.793 1.00 97.81 94 THR A N 1
ATOM 635 C CA . THR A 1 94 ? -6.606 5.209 15.385 1.00 97.81 94 THR A CA 1
ATOM 636 C C . THR A 1 94 ? -5.541 5.748 14.426 1.00 97.81 94 THR A C 1
ATOM 638 O O . THR A 1 94 ? -5.078 5.032 13.535 1.00 97.81 94 THR A O 1
ATOM 641 N N . ASP A 1 95 ? -5.066 6.975 14.648 1.00 96.94 95 ASP A N 1
ATOM 642 C CA . ASP A 1 95 ? -3.962 7.553 13.864 1.00 96.94 95 ASP A CA 1
ATOM 643 C C . ASP A 1 95 ? -2.699 6.675 13.901 1.00 96.94 95 ASP A C 1
ATOM 645 O O . ASP A 1 95 ? -2.049 6.449 12.879 1.00 96.94 95 ASP A O 1
ATOM 649 N N . ALA A 1 96 ? -2.382 6.102 15.067 1.00 97.62 96 ALA A N 1
ATOM 650 C CA . ALA A 1 96 ? -1.260 5.176 15.217 1.00 97.62 96 ALA A CA 1
ATOM 651 C C . ALA A 1 96 ? -1.466 3.888 14.399 1.00 97.62 96 ALA A C 1
ATOM 653 O O . ALA A 1 96 ? -0.539 3.409 13.737 1.00 97.62 96 ALA A O 1
ATOM 654 N N . ALA A 1 97 ? -2.690 3.350 14.391 1.00 98.44 97 ALA A N 1
ATOM 655 C CA . ALA A 1 97 ? -3.032 2.194 13.577 1.00 98.44 97 ALA A CA 1
ATOM 656 C C . ALA A 1 97 ? -2.973 2.515 12.077 1.00 98.44 97 ALA A C 1
ATOM 658 O O . ALA A 1 97 ? -2.466 1.697 11.317 1.00 98.44 97 ALA A O 1
ATOM 659 N N . LEU A 1 98 ? -3.402 3.702 11.635 1.00 98.38 98 LEU A N 1
ATOM 660 C CA . LEU A 1 98 ? -3.280 4.128 10.235 1.00 98.38 98 LEU A CA 1
ATOM 661 C C . LEU A 1 98 ? -1.817 4.145 9.772 1.00 98.38 98 LEU A C 1
ATOM 663 O O . LEU A 1 98 ? -1.502 3.612 8.706 1.00 98.38 98 LEU A O 1
ATOM 667 N N . VAL A 1 99 ? -0.903 4.664 10.597 1.00 98.50 99 VAL A N 1
ATOM 668 C CA . VAL A 1 99 ? 0.539 4.638 10.301 1.00 98.50 99 VAL A CA 1
ATOM 669 C C . VAL A 1 99 ? 1.060 3.199 10.203 1.00 98.50 99 VAL A C 1
ATOM 671 O O . VAL A 1 99 ? 1.769 2.853 9.256 1.00 98.50 99 VAL A O 1
ATOM 674 N N . ASN A 1 100 ? 0.672 2.325 11.137 1.00 98.44 100 ASN A N 1
ATOM 675 C CA . ASN A 1 100 ? 1.029 0.905 11.078 1.00 98.44 100 ASN A CA 1
ATOM 676 C C . ASN A 1 100 ? 0.447 0.190 9.849 1.00 98.44 100 ASN A C 1
ATOM 678 O O . ASN A 1 100 ? 1.112 -0.681 9.290 1.00 98.44 100 ASN A O 1
ATOM 682 N N . ALA A 1 101 ? -0.759 0.553 9.410 1.00 98.81 101 ALA A N 1
ATOM 683 C CA . ALA A 1 101 ? -1.391 -0.025 8.231 1.00 98.81 101 ALA A CA 1
ATOM 684 C C . ALA A 1 101 ? -0.603 0.310 6.956 1.00 98.81 101 ALA A C 1
ATOM 686 O O . ALA A 1 101 ? -0.364 -0.576 6.138 1.00 98.81 101 ALA A O 1
ATOM 687 N N . VAL A 1 102 ? -0.134 1.557 6.812 1.00 98.81 102 VAL A N 1
ATOM 688 C CA . VAL A 1 102 ? 0.716 1.973 5.681 1.00 98.81 102 VAL A CA 1
ATOM 689 C C . VAL A 1 102 ? 2.047 1.215 5.676 1.00 98.81 102 VAL A C 1
ATOM 691 O O . VAL A 1 102 ? 2.463 0.711 4.628 1.00 98.81 102 VAL A O 1
ATOM 694 N N . ALA A 1 103 ? 2.695 1.078 6.838 1.00 98.75 103 ALA A N 1
ATOM 695 C CA . ALA A 1 103 ? 3.930 0.303 6.964 1.00 98.75 103 ALA A CA 1
ATOM 696 C C . ALA A 1 103 ? 3.707 -1.175 6.595 1.00 98.75 103 ALA A C 1
ATOM 698 O O . ALA A 1 103 ? 4.425 -1.726 5.765 1.00 98.75 103 ALA A O 1
ATOM 699 N N . THR A 1 104 ? 2.638 -1.781 7.113 1.00 98.88 104 THR A N 1
ATOM 700 C CA . THR A 1 104 ? 2.276 -3.182 6.847 1.00 98.88 104 THR A CA 1
ATOM 701 C C . THR A 1 104 ? 1.944 -3.428 5.373 1.00 98.88 104 THR A C 1
ATOM 703 O O . THR A 1 104 ? 2.384 -4.422 4.798 1.00 98.88 104 THR A O 1
ATOM 706 N N . ALA A 1 105 ? 1.210 -2.517 4.725 1.00 98.94 105 ALA A N 1
ATOM 707 C CA . ALA A 1 105 ? 0.962 -2.579 3.285 1.00 98.94 105 ALA A CA 1
ATOM 708 C C . ALA A 1 105 ? 2.274 -2.492 2.489 1.00 98.94 105 ALA A C 1
ATOM 710 O O . ALA A 1 105 ? 2.448 -3.198 1.496 1.00 98.94 105 ALA A O 1
ATOM 711 N N . THR A 1 106 ? 3.212 -1.655 2.940 1.00 98.75 106 THR A N 1
ATOM 712 C CA . THR A 1 106 ? 4.528 -1.511 2.310 1.00 98.75 106 THR A CA 1
ATOM 713 C C . THR A 1 106 ? 5.353 -2.789 2.442 1.00 98.75 106 THR A C 1
ATOM 715 O O . THR A 1 106 ? 5.867 -3.263 1.435 1.00 98.75 106 THR A O 1
ATOM 718 N N . GLU A 1 107 ? 5.425 -3.397 3.627 1.00 98.75 107 GLU A N 1
ATOM 719 C CA . GLU A 1 107 ? 6.098 -4.689 3.837 1.00 98.75 107 GLU A CA 1
ATOM 720 C C . GLU A 1 107 ? 5.504 -5.791 2.945 1.00 98.75 107 GLU A C 1
ATOM 722 O O . GLU A 1 107 ? 6.238 -6.494 2.250 1.00 98.75 107 GLU A O 1
ATOM 727 N N . ALA A 1 108 ? 4.172 -5.889 2.889 1.00 98.88 108 ALA A N 1
ATOM 728 C CA . ALA A 1 108 ? 3.470 -6.853 2.042 1.00 98.88 108 ALA A CA 1
ATOM 729 C C . ALA A 1 108 ? 3.745 -6.640 0.543 1.00 98.88 108 ALA A C 1
ATOM 731 O O . ALA A 1 108 ? 3.921 -7.606 -0.202 1.00 98.88 108 ALA A O 1
ATOM 732 N N . LYS A 1 109 ? 3.820 -5.379 0.097 1.00 98.75 109 LYS A N 1
ATOM 733 C CA . LYS A 1 109 ? 4.199 -5.014 -1.275 1.00 98.75 109 LYS A CA 1
ATOM 734 C C . LYS A 1 109 ? 5.630 -5.450 -1.594 1.00 98.75 109 LYS A C 1
ATOM 736 O O . LYS A 1 109 ? 5.855 -6.040 -2.646 1.00 98.75 109 LYS A O 1
ATOM 741 N N . VAL A 1 110 ? 6.586 -5.178 -0.700 1.00 98.75 110 VAL A N 1
ATOM 742 C CA . VAL A 1 110 ? 7.989 -5.601 -0.870 1.00 98.75 110 VAL A CA 1
ATOM 743 C C . VAL A 1 110 ? 8.071 -7.122 -0.971 1.00 98.75 110 VAL A C 1
ATOM 745 O O . VAL A 1 110 ? 8.687 -7.638 -1.897 1.00 98.75 110 VAL A O 1
ATOM 748 N N . GLN A 1 111 ? 7.393 -7.844 -0.077 1.00 98.81 111 GLN A N 1
ATOM 749 C CA . GLN A 1 111 ? 7.338 -9.303 -0.134 1.00 98.81 111 GLN A CA 1
ATOM 750 C C . GLN A 1 111 ? 6.780 -9.798 -1.479 1.00 98.81 111 GLN A C 1
ATOM 752 O O . GLN A 1 111 ? 7.365 -10.679 -2.100 1.00 98.81 111 GLN A O 1
ATOM 757 N N . ALA A 1 112 ? 5.693 -9.198 -1.971 1.00 98.75 112 ALA A N 1
ATOM 758 C CA . ALA A 1 112 ? 5.106 -9.562 -3.258 1.00 98.75 112 ALA A CA 1
ATOM 759 C C . ALA A 1 112 ? 6.047 -9.300 -4.447 1.00 98.75 112 ALA A C 1
ATOM 761 O O . ALA A 1 112 ? 6.063 -10.092 -5.387 1.00 98.75 112 ALA A O 1
ATOM 762 N N . LEU A 1 113 ? 6.829 -8.214 -4.415 1.00 98.50 113 LEU A N 1
ATOM 763 C CA . LEU A 1 113 ? 7.848 -7.921 -5.429 1.00 98.50 113 LEU A CA 1
ATOM 764 C C . LEU A 1 113 ? 8.941 -8.995 -5.440 1.00 98.50 113 LEU A C 1
ATOM 766 O O . LEU A 1 113 ? 9.240 -9.556 -6.495 1.00 98.50 113 LEU A O 1
ATOM 770 N N . LEU A 1 114 ? 9.475 -9.339 -4.270 1.00 98.44 114 LEU A N 1
ATOM 771 C CA . LEU A 1 114 ? 10.489 -10.385 -4.147 1.00 98.44 114 LEU A CA 1
ATOM 772 C C . LEU A 1 114 ? 9.959 -11.747 -4.626 1.00 98.44 114 LEU A C 1
ATOM 774 O O . LEU A 1 114 ? 10.645 -12.440 -5.376 1.00 98.44 114 LEU A O 1
ATOM 778 N N . ASP A 1 115 ? 8.713 -12.092 -4.291 1.00 98.50 115 ASP A N 1
ATOM 779 C CA . ASP A 1 115 ? 8.075 -13.355 -4.690 1.00 98.50 115 ASP A CA 1
ATOM 780 C C . ASP A 1 115 ? 7.870 -13.496 -6.208 1.00 98.50 115 ASP A C 1
ATOM 782 O O . ASP A 1 115 ? 7.749 -14.615 -6.713 1.00 98.50 115 ASP A O 1
ATOM 786 N N . VAL A 1 116 ? 7.807 -12.387 -6.955 1.00 97.62 116 VAL A N 1
ATOM 787 C CA . VAL A 1 116 ? 7.766 -12.402 -8.432 1.00 97.62 116 VAL A CA 1
ATOM 788 C C . VAL A 1 116 ? 9.153 -12.259 -9.067 1.00 97.62 116 VAL A C 1
ATOM 790 O O . VAL A 1 116 ? 9.255 -12.092 -10.281 1.00 97.62 116 VAL A O 1
ATOM 793 N N . GLY A 1 117 ? 10.222 -12.309 -8.265 1.00 96.62 117 GLY A N 1
ATOM 794 C CA . GLY A 1 117 ? 11.604 -12.155 -8.720 1.00 96.62 117 GLY A CA 1
ATOM 795 C C . GLY A 1 117 ? 12.005 -10.709 -9.027 1.00 96.62 117 GLY A C 1
ATOM 796 O O . GLY A 1 117 ? 13.012 -10.478 -9.697 1.00 96.62 117 GLY A O 1
ATOM 797 N N . ALA A 1 118 ? 11.230 -9.718 -8.576 1.00 94.06 118 ALA A N 1
ATOM 798 C CA . ALA A 1 118 ? 11.607 -8.318 -8.681 1.00 94.06 118 ALA A CA 1
ATOM 799 C C . ALA A 1 118 ? 12.502 -7.929 -7.496 1.00 94.06 118 ALA A C 1
ATOM 801 O O . ALA A 1 118 ? 12.033 -7.797 -6.370 1.00 94.06 118 ALA A O 1
ATOM 802 N N . ASP A 1 119 ? 13.787 -7.702 -7.769 1.00 93.62 119 ASP A N 1
ATOM 803 C CA . ASP A 1 119 ? 14.753 -7.197 -6.787 1.00 93.62 119 ASP A CA 1
ATOM 804 C C . ASP A 1 119 ? 14.540 -5.693 -6.520 1.00 93.62 119 ASP A C 1
ATOM 806 O O . ASP A 1 119 ? 15.218 -4.829 -7.077 1.00 93.62 119 ASP A O 1
ATOM 810 N N . ALA A 1 120 ? 13.485 -5.367 -5.770 1.00 95.56 120 ALA A N 1
ATOM 811 C CA . ALA A 1 120 ? 13.074 -3.997 -5.496 1.00 95.56 120 ALA A CA 1
ATOM 812 C C . ALA A 1 120 ? 12.173 -3.905 -4.259 1.00 95.56 120 ALA A C 1
ATOM 814 O O . ALA A 1 120 ? 11.374 -4.798 -3.985 1.00 95.56 120 ALA A O 1
ATOM 815 N N . SER A 1 121 ? 12.206 -2.753 -3.585 1.00 96.50 121 SER A N 1
ATOM 816 C CA . SER A 1 121 ? 11.216 -2.408 -2.556 1.00 96.50 121 SER A CA 1
ATOM 817 C C . SER A 1 121 ? 10.002 -1.656 -3.113 1.00 96.50 121 SER A C 1
ATOM 819 O O . SER A 1 121 ? 9.039 -1.386 -2.391 1.00 96.50 121 SER A O 1
ATOM 821 N N . GLY A 1 122 ? 10.057 -1.247 -4.380 1.00 95.75 122 GLY A N 1
ATOM 822 C CA . GLY A 1 122 ? 9.019 -0.440 -5.000 1.00 95.75 122 GLY A CA 1
ATOM 823 C C . GLY A 1 122 ? 9.452 0.206 -6.306 1.00 95.75 122 GLY A C 1
ATOM 824 O O . GLY A 1 122 ? 10.424 -0.205 -6.946 1.00 95.75 122 GLY A O 1
ATOM 825 N N . THR A 1 123 ? 8.718 1.244 -6.680 1.00 93.94 123 THR A N 1
ATOM 826 C CA . THR A 1 123 ? 8.990 2.095 -7.843 1.00 93.94 123 THR A CA 1
ATOM 827 C C . THR A 1 123 ? 9.132 3.567 -7.418 1.00 93.94 123 THR A C 1
ATOM 829 O O . THR A 1 123 ? 8.864 3.890 -6.258 1.00 93.94 123 THR A O 1
ATOM 832 N N . PRO A 1 124 ? 9.537 4.486 -8.321 1.00 89.56 124 PRO A N 1
ATOM 833 C CA . PRO A 1 124 ? 9.772 5.887 -7.958 1.00 89.56 124 PRO A CA 1
ATOM 834 C C . PRO A 1 124 ? 8.559 6.638 -7.389 1.00 89.56 124 PRO A C 1
ATOM 836 O O . PRO A 1 124 ? 8.739 7.629 -6.690 1.00 89.56 124 PRO A O 1
ATOM 839 N N . THR A 1 125 ? 7.331 6.214 -7.713 1.00 90.31 125 THR A N 1
ATOM 840 C CA . THR A 1 125 ? 6.098 6.956 -7.376 1.00 90.31 125 THR A CA 1
ATOM 841 C C . THR A 1 125 ? 5.014 6.060 -6.776 1.00 90.31 125 THR A C 1
ATOM 843 O O . THR A 1 125 ? 3.833 6.193 -7.092 1.00 90.31 125 THR A O 1
ATOM 846 N N . ASP A 1 126 ? 5.412 5.103 -5.937 1.00 96.19 126 ASP A N 1
ATOM 847 C CA . ASP A 1 126 ? 4.452 4.262 -5.216 1.00 96.19 126 ASP A CA 1
ATOM 848 C C . ASP A 1 126 ? 3.569 5.089 -4.271 1.00 96.19 126 ASP A C 1
ATOM 850 O O . ASP A 1 126 ? 4.041 6.021 -3.618 1.00 96.19 126 ASP A O 1
ATOM 854 N N . ALA A 1 127 ? 2.303 4.694 -4.133 1.00 97.19 127 ALA A N 1
ATOM 855 C CA . ALA A 1 127 ? 1.369 5.315 -3.201 1.00 97.19 127 ALA A CA 1
ATOM 856 C C . ALA A 1 127 ? 0.500 4.277 -2.480 1.00 97.19 127 ALA A C 1
ATOM 858 O O . ALA A 1 127 ? 0.101 3.262 -3.053 1.00 97.19 127 ALA A O 1
ATOM 859 N N . VAL A 1 128 ? 0.168 4.560 -1.218 1.00 98.56 128 VAL A N 1
ATOM 860 C CA . VAL A 1 128 ? -0.728 3.741 -0.392 1.00 98.56 128 VAL A CA 1
ATOM 861 C C . VAL A 1 128 ? -1.840 4.622 0.168 1.00 98.56 128 VAL A C 1
ATOM 863 O O . VAL A 1 128 ? -1.576 5.636 0.808 1.00 98.56 128 VAL A O 1
ATOM 866 N N . CYS A 1 129 ? -3.085 4.211 -0.043 1.00 98.50 129 CYS A N 1
ATOM 867 C CA . CYS A 1 129 ? -4.270 4.784 0.575 1.00 98.50 129 CYS A CA 1
ATOM 868 C C . CYS A 1 129 ? -4.922 3.731 1.473 1.00 98.50 129 CYS A C 1
ATOM 870 O O . CYS A 1 129 ? -5.289 2.653 1.005 1.00 98.50 129 CYS A O 1
ATOM 872 N N . VAL A 1 130 ? -5.076 4.052 2.757 1.00 98.50 130 VAL A N 1
ATOM 873 C CA . VAL A 1 130 ? -5.852 3.249 3.707 1.00 98.50 130 VAL A CA 1
ATOM 874 C C . VAL A 1 130 ? -7.192 3.944 3.913 1.00 98.50 130 VAL A C 1
ATOM 876 O O . VAL A 1 130 ? -7.236 5.084 4.368 1.00 98.50 130 VAL A O 1
ATOM 879 N N . ALA A 1 131 ? -8.277 3.264 3.559 1.00 97.75 131 ALA A N 1
ATOM 880 C CA . ALA A 1 131 ? -9.641 3.733 3.731 1.00 97.75 131 ALA A CA 1
ATOM 881 C C . ALA A 1 131 ? -10.322 2.942 4.850 1.00 97.75 131 ALA A C 1
ATOM 883 O O . ALA A 1 131 ? -10.394 1.714 4.812 1.00 97.75 131 ALA A O 1
ATOM 884 N N . CYS A 1 132 ? -10.859 3.642 5.838 1.00 97.19 132 CYS A N 1
ATOM 885 C CA . CYS A 1 132 ? -11.632 3.042 6.914 1.00 97.19 132 CYS A CA 1
ATOM 886 C C . CYS A 1 132 ? -12.774 3.976 7.333 1.00 97.19 132 CYS A C 1
ATOM 888 O O . CYS A 1 132 ? -12.713 5.175 7.046 1.00 97.19 132 CYS A O 1
ATOM 890 N N . PRO A 1 133 ? -13.813 3.462 8.013 1.00 96.06 133 PRO A N 1
ATOM 891 C CA . PRO A 1 133 ? -14.809 4.306 8.653 1.00 96.06 133 PRO A CA 1
ATOM 892 C C . PRO A 1 133 ? -14.163 5.355 9.562 1.00 96.06 133 PRO A C 1
ATOM 894 O O . PRO A 1 133 ? -13.161 5.086 10.227 1.00 96.06 133 PRO A O 1
ATOM 897 N N . VAL A 1 134 ? -14.770 6.539 9.621 1.00 91.25 134 VAL A N 1
ATOM 898 C CA . VAL A 1 134 ? -14.444 7.533 10.648 1.00 91.25 134 VAL A CA 1
ATOM 899 C C . VAL A 1 134 ? -14.936 6.995 11.990 1.00 91.25 134 VAL A C 1
ATOM 901 O O . VAL A 1 134 ? -16.041 6.454 12.072 1.00 91.25 134 VAL A O 1
ATOM 904 N N . ALA A 1 135 ? -14.118 7.116 13.034 1.00 89.00 135 ALA A N 1
ATOM 905 C CA . ALA A 1 135 ? -14.538 6.746 14.378 1.00 89.00 135 ALA A CA 1
ATOM 906 C C . ALA A 1 135 ? -15.746 7.602 14.801 1.00 89.00 135 ALA A C 1
ATOM 908 O O . ALA A 1 135 ? -15.685 8.830 14.758 1.00 89.00 135 ALA A O 1
ATOM 909 N N . GLY A 1 136 ? -16.847 6.946 15.174 1.00 85.19 136 GLY A N 1
ATOM 910 C CA . GLY A 1 136 ? -17.931 7.581 15.928 1.00 85.19 136 GLY A CA 1
ATOM 911 C C . GLY A 1 136 ? -17.612 7.574 17.425 1.00 85.19 136 GLY A C 1
ATOM 912 O O . GLY A 1 136 ? -16.449 7.565 17.814 1.00 85.19 136 GLY A O 1
ATOM 913 N N . ASP A 1 137 ? -18.635 7.455 18.270 1.00 84.50 137 ASP A N 1
ATOM 914 C CA . ASP A 1 137 ? -18.457 7.371 19.734 1.00 84.50 137 ASP A CA 1
ATOM 915 C C . ASP A 1 137 ? -17.881 6.018 20.217 1.00 84.50 137 ASP A C 1
ATOM 917 O O . ASP A 1 137 ? -17.626 5.820 21.405 1.00 84.50 137 ASP A O 1
ATOM 921 N N . GLY A 1 138 ? -17.707 5.054 19.306 1.00 81.75 138 GLY A N 1
ATOM 922 C CA . GLY A 1 138 ? -17.173 3.722 19.592 1.00 81.75 138 GLY A CA 1
ATOM 923 C C . GLY A 1 138 ? -15.640 3.643 19.526 1.00 81.75 138 GLY A C 1
ATOM 924 O O . GLY A 1 138 ? -14.993 4.494 18.916 1.00 81.75 138 GLY A O 1
ATOM 925 N N . PRO A 1 139 ? -15.033 2.592 20.112 1.00 88.50 139 PRO A N 1
ATOM 926 C CA . PRO A 1 139 ? -13.585 2.429 20.109 1.00 88.50 139 PRO A CA 1
ATOM 927 C C . PRO A 1 139 ? -13.054 2.148 18.697 1.00 88.50 139 PRO A C 1
ATOM 929 O O . PRO A 1 139 ? -13.557 1.273 17.989 1.00 88.50 139 PRO A O 1
ATOM 932 N N . ALA A 1 140 ? -11.998 2.864 18.315 1.00 96.62 140 ALA A N 1
ATOM 933 C CA . ALA A 1 140 ? -11.215 2.567 17.123 1.00 96.62 140 ALA A CA 1
ATOM 934 C C . ALA A 1 140 ? -10.178 1.472 17.404 1.00 96.62 140 ALA A C 1
ATOM 936 O O . ALA A 1 140 ? -9.673 1.353 18.522 1.00 96.62 140 ALA A O 1
ATOM 937 N N . GLU A 1 141 ? -9.842 0.682 16.386 1.00 97.69 141 GLU A N 1
ATOM 938 C CA . GLU A 1 141 ? -8.804 -0.340 16.486 1.00 97.69 141 GLU A CA 1
ATOM 939 C C . GLU A 1 141 ? -7.429 0.333 16.664 1.00 97.69 141 GLU A C 1
ATOM 941 O O . GLU A 1 141 ? -7.017 1.125 15.807 1.00 97.69 141 GLU A O 1
ATOM 946 N N . PRO A 1 142 ? -6.700 0.029 17.755 1.00 97.69 142 PRO A N 1
ATOM 947 C CA . PRO A 1 142 ? -5.411 0.650 18.034 1.00 97.69 142 PRO A CA 1
ATOM 948 C C . PRO A 1 142 ? -4.240 0.035 17.259 1.00 97.69 142 PRO A C 1
ATOM 950 O O . PRO A 1 142 ? -3.171 0.644 17.232 1.00 97.69 142 PRO A O 1
ATOM 953 N N . PHE A 1 143 ? -4.408 -1.136 16.628 1.00 98.12 143 PHE A N 1
ATOM 954 C CA . PHE A 1 143 ? -3.311 -1.838 15.962 1.00 98.12 143 PHE A CA 1
ATOM 955 C C . PHE A 1 143 ? -3.638 -2.270 14.531 1.00 98.12 143 PHE A C 1
ATOM 957 O O . PHE A 1 143 ? -4.632 -2.942 14.264 1.00 98.12 143 PHE A O 1
ATOM 964 N N . ALA A 1 144 ? -2.709 -1.988 13.617 1.00 98.38 144 ALA A N 1
ATOM 965 C CA . ALA A 1 144 ? -2.742 -2.515 12.253 1.00 98.38 144 ALA A CA 1
ATOM 966 C C . ALA A 1 144 ? -1.369 -3.012 11.763 1.00 98.38 144 ALA A C 1
ATOM 968 O O . ALA A 1 144 ? -1.127 -3.064 10.562 1.00 98.38 144 ALA A O 1
ATOM 969 N N . GLY A 1 145 ? -0.471 -3.391 12.682 1.00 98.38 145 GLY A N 1
ATOM 970 C CA . GLY A 1 145 ? 0.812 -4.028 12.348 1.00 98.38 145 GLY A CA 1
ATOM 971 C C . GLY A 1 145 ? 0.654 -5.485 11.870 1.00 98.38 145 GLY A C 1
ATOM 972 O O . GLY A 1 145 ? -0.394 -6.090 12.133 1.00 98.38 145 GLY A O 1
ATOM 973 N N . PRO A 1 146 ? 1.683 -6.122 11.273 1.00 96.88 146 PRO A N 1
ATOM 974 C CA . PRO A 1 146 ? 1.561 -7.415 10.574 1.00 96.88 146 PRO A CA 1
ATOM 975 C C . PRO A 1 146 ? 1.069 -8.595 11.428 1.00 96.88 146 PRO A C 1
ATOM 977 O O . PRO A 1 146 ? 0.637 -9.622 10.904 1.00 96.88 146 PRO A O 1
ATOM 980 N N . ARG A 1 147 ? 1.154 -8.480 12.759 1.00 97.31 147 ARG A N 1
ATOM 981 C CA . ARG A 1 147 ? 0.707 -9.499 13.725 1.00 97.31 147 ARG A CA 1
ATOM 982 C C . ARG A 1 147 ? -0.637 -9.185 14.384 1.00 97.31 147 ARG A C 1
ATOM 984 O O . ARG A 1 147 ? -1.186 -10.045 15.065 1.00 97.31 147 ARG A O 1
ATOM 991 N N . SER A 1 148 ? -1.168 -7.982 14.178 1.00 98.38 148 SER A N 1
ATOM 992 C CA . SER A 1 148 ? -2.509 -7.606 14.633 1.00 98.38 148 SER A CA 1
ATOM 993 C C . SER A 1 148 ? -3.584 -8.269 13.771 1.00 98.38 148 SER A C 1
ATOM 995 O O . SER A 1 148 ? -3.324 -8.687 12.639 1.00 98.38 148 SER A O 1
ATOM 997 N N . ARG A 1 149 ? -4.818 -8.332 14.284 1.00 98.06 149 ARG A N 1
ATOM 998 C CA . ARG A 1 149 ? -5.952 -8.912 13.553 1.00 98.06 149 ARG A CA 1
ATOM 999 C C . ARG A 1 149 ? -6.133 -8.260 12.185 1.00 98.06 149 ARG A C 1
ATOM 1001 O O . ARG A 1 149 ? -6.229 -8.974 11.191 1.00 98.06 149 ARG A O 1
ATOM 1008 N N . TRP A 1 150 ? -6.212 -6.931 12.141 1.00 98.50 150 TRP A N 1
ATOM 1009 C CA . TRP A 1 150 ? -6.482 -6.206 10.901 1.00 98.50 150 TRP A CA 1
ATOM 1010 C C . TRP A 1 150 ? -5.235 -6.010 10.047 1.00 98.50 150 TRP A C 1
ATOM 1012 O O . TRP A 1 150 ? -5.325 -6.170 8.833 1.00 98.50 150 TRP A O 1
ATOM 1022 N N . GLY A 1 151 ? -4.065 -5.797 10.651 1.00 98.75 151 GLY A N 1
ATOM 1023 C CA . GLY A 1 151 ? -2.815 -5.693 9.898 1.00 98.75 151 GLY A CA 1
ATOM 1024 C C . GLY A 1 151 ? -2.437 -6.982 9.170 1.00 98.75 151 GLY A C 1
ATOM 1025 O O . GLY A 1 151 ? -2.085 -6.930 7.998 1.00 98.75 151 GLY A O 1
ATOM 1026 N N . ALA A 1 152 ? -2.604 -8.159 9.787 1.00 98.75 152 ALA A N 1
ATOM 1027 C CA . ALA A 1 152 ? -2.322 -9.432 9.113 1.00 98.75 152 ALA A CA 1
ATOM 1028 C C . ALA A 1 152 ? -3.249 -9.686 7.907 1.00 98.75 152 ALA A C 1
ATOM 1030 O O . ALA A 1 152 ? -2.831 -10.269 6.909 1.00 98.75 152 ALA A O 1
ATOM 1031 N N . ARG A 1 153 ? -4.516 -9.265 8.010 1.00 98.81 153 ARG A N 1
ATOM 1032 C CA . ARG A 1 153 ? -5.526 -9.379 6.944 1.00 98.81 153 ARG A CA 1
ATOM 1033 C C . ARG A 1 153 ? -5.212 -8.442 5.783 1.00 98.81 153 ARG A C 1
ATOM 1035 O O . ARG A 1 153 ? -5.111 -8.883 4.642 1.00 98.81 153 ARG A O 1
ATOM 1042 N N . LEU A 1 154 ? -4.966 -7.172 6.103 1.00 98.81 154 LEU A N 1
ATOM 1043 C CA . LEU A 1 154 ? -4.490 -6.164 5.160 1.00 98.81 154 LEU A CA 1
ATOM 1044 C C . LEU A 1 154 ? -3.221 -6.632 4.442 1.00 98.81 154 LEU A C 1
ATOM 1046 O O . LEU A 1 154 ? -3.165 -6.547 3.221 1.00 98.81 154 LEU A O 1
ATOM 1050 N N . ALA A 1 155 ? -2.242 -7.183 5.167 1.00 98.94 155 ALA A N 1
ATOM 1051 C CA . ALA A 1 155 ? -0.996 -7.669 4.583 1.00 98.94 155 ALA A CA 1
ATOM 1052 C C . ALA A 1 155 ? -1.243 -8.758 3.530 1.00 98.94 155 ALA A C 1
ATOM 1054 O O . ALA A 1 155 ? -0.720 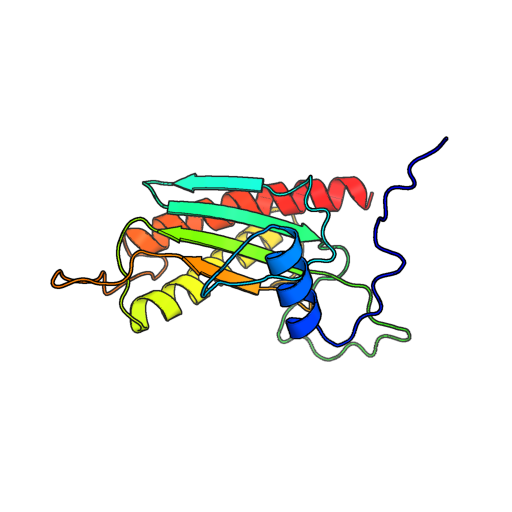-8.662 2.425 1.00 98.94 155 ALA A O 1
ATOM 1055 N N . ARG A 1 156 ? -2.075 -9.766 3.835 1.00 98.94 156 ARG A N 1
ATOM 1056 C CA . ARG A 1 156 ? -2.393 -10.849 2.887 1.00 98.94 156 ARG A CA 1
ATOM 1057 C C . ARG A 1 156 ? -3.134 -10.341 1.652 1.00 98.94 156 ARG A C 1
ATOM 1059 O O . ARG A 1 156 ? -2.765 -10.712 0.541 1.00 98.94 156 ARG A O 1
ATOM 1066 N N . ALA A 1 157 ? -4.124 -9.466 1.834 1.00 98.88 157 ALA A N 1
ATOM 1067 C CA . ALA A 1 157 ? -4.858 -8.871 0.718 1.00 98.88 157 ALA A CA 1
ATOM 1068 C C . ALA A 1 157 ? -3.936 -8.025 -0.181 1.00 98.88 157 ALA A C 1
ATOM 1070 O O . ALA A 1 157 ? -3.924 -8.192 -1.400 1.00 98.88 157 ALA A O 1
ATOM 1071 N N . VAL A 1 158 ? -3.112 -7.153 0.410 1.00 98.94 158 VAL A N 1
ATOM 1072 C CA . VAL A 1 158 ? -2.161 -6.315 -0.337 1.00 98.94 158 VAL A CA 1
ATOM 1073 C C . VAL A 1 158 ? -1.116 -7.168 -1.050 1.00 98.94 158 VAL A C 1
ATOM 1075 O O . VAL A 1 158 ? -0.850 -6.926 -2.227 1.00 98.94 158 VAL A O 1
ATOM 1078 N N . HIS A 1 159 ? -0.551 -8.171 -0.375 1.00 98.94 159 HIS A N 1
ATOM 1079 C CA . HIS A 1 159 ? 0.436 -9.082 -0.957 1.00 98.94 159 HIS A CA 1
ATOM 1080 C C . HIS A 1 159 ? -0.123 -9.787 -2.193 1.00 98.94 159 HIS A C 1
ATOM 1082 O O . HIS A 1 159 ? 0.470 -9.685 -3.267 1.00 98.94 159 HIS A O 1
ATOM 1088 N N . GLN A 1 160 ? -1.294 -10.421 -2.075 1.00 98.88 160 GLN A N 1
ATOM 1089 C CA . GLN A 1 160 ? -1.905 -11.149 -3.183 1.00 98.88 160 GLN A CA 1
ATOM 1090 C C . GLN A 1 160 ? -2.188 -10.227 -4.377 1.00 98.88 160 GLN A C 1
ATOM 1092 O O . GLN A 1 160 ? -1.743 -10.511 -5.492 1.00 98.88 160 GLN A O 1
ATOM 1097 N N . ALA A 1 161 ? -2.872 -9.101 -4.148 1.00 98.81 161 ALA A N 1
ATOM 1098 C CA . ALA A 1 161 ? -3.213 -8.162 -5.216 1.00 98.81 161 ALA A CA 1
ATOM 1099 C C . ALA A 1 161 ? -1.955 -7.574 -5.881 1.00 98.81 161 ALA A C 1
ATOM 1101 O O . ALA A 1 161 ? -1.886 -7.475 -7.107 1.00 98.81 161 ALA A O 1
ATOM 1102 N N . THR A 1 162 ? -0.929 -7.237 -5.092 1.00 98.81 162 THR A N 1
ATOM 1103 C CA . THR A 1 162 ? 0.349 -6.728 -5.612 1.00 98.81 162 THR A CA 1
ATOM 1104 C C . THR A 1 162 ? 1.060 -7.777 -6.452 1.00 98.81 162 THR A C 1
ATOM 1106 O O . THR A 1 162 ? 1.516 -7.467 -7.553 1.00 98.81 162 THR A O 1
ATOM 1109 N N . ARG A 1 163 ? 1.133 -9.021 -5.970 1.00 98.69 163 ARG A N 1
ATOM 1110 C CA . ARG A 1 163 ? 1.793 -10.124 -6.669 1.00 98.69 163 ARG A CA 1
ATOM 1111 C C . ARG A 1 163 ? 1.152 -10.358 -8.035 1.00 98.69 163 ARG A C 1
ATOM 1113 O O . ARG A 1 163 ? 1.849 -10.399 -9.046 1.00 98.69 163 ARG A O 1
ATOM 1120 N N . GLU A 1 164 ? -0.173 -10.451 -8.081 1.00 98.44 164 GLU A N 1
ATOM 1121 C CA . GLU A 1 164 ? -0.921 -10.636 -9.328 1.00 98.44 164 GLU A CA 1
ATOM 1122 C C . GLU A 1 164 ? -0.755 -9.441 -10.284 1.00 98.44 164 GLU A C 1
ATOM 1124 O O . GLU A 1 164 ? -0.536 -9.633 -11.483 1.00 98.44 164 GLU A O 1
ATOM 1129 N N . ALA A 1 165 ? -0.798 -8.206 -9.769 1.00 97.69 165 ALA A N 1
ATOM 1130 C CA . ALA A 1 165 ? -0.611 -7.004 -10.581 1.00 97.69 165 ALA A CA 1
ATOM 1131 C C . ALA A 1 165 ? 0.804 -6.938 -11.180 1.00 97.69 165 ALA A C 1
ATOM 1133 O O . ALA A 1 165 ? 0.968 -6.609 -12.358 1.00 97.69 165 ALA A O 1
ATOM 1134 N N . CYS A 1 166 ? 1.825 -7.312 -10.404 1.00 96.69 166 CYS A N 1
ATOM 1135 C CA . CYS A 1 166 ? 3.208 -7.362 -10.870 1.00 96.69 166 CYS A CA 1
ATOM 1136 C C . CYS A 1 166 ? 3.411 -8.434 -11.947 1.00 96.69 166 CYS A C 1
ATOM 1138 O O . CYS A 1 166 ? 4.017 -8.139 -12.975 1.00 96.69 166 CYS A O 1
ATOM 1140 N N . LEU A 1 167 ? 2.854 -9.639 -11.775 1.00 96.12 167 LEU A N 1
ATOM 1141 C CA . LEU A 1 167 ? 2.922 -10.695 -12.795 1.00 96.12 167 LEU A CA 1
ATOM 1142 C C . LEU A 1 167 ? 2.313 -10.238 -14.130 1.00 96.12 167 LEU A C 1
ATOM 1144 O O . LEU A 1 167 ? 2.909 -10.455 -15.184 1.00 96.12 167 LEU A O 1
ATOM 1148 N N . ARG A 1 168 ? 1.171 -9.537 -14.097 1.00 94.06 168 ARG A N 1
ATOM 1149 C CA . ARG A 1 168 ? 0.568 -8.951 -15.309 1.00 94.06 168 ARG A CA 1
ATOM 1150 C C . ARG A 1 168 ? 1.435 -7.859 -15.930 1.00 94.06 168 ARG A C 1
ATOM 1152 O O . ARG A 1 168 ? 1.581 -7.825 -17.149 1.00 94.06 168 ARG A O 1
ATOM 1159 N N . SER A 1 169 ? 2.020 -6.984 -15.109 1.00 91.31 169 SER A N 1
ATOM 1160 C CA . SER A 1 169 ? 2.942 -5.948 -15.590 1.00 91.31 169 SER A CA 1
ATOM 1161 C C . SER A 1 169 ? 4.168 -6.553 -16.277 1.00 91.31 169 SER A C 1
ATOM 1163 O O . SER A 1 169 ? 4.598 -6.019 -17.296 1.00 91.31 169 SER A O 1
ATOM 1165 N N . LEU A 1 170 ? 4.732 -7.638 -15.739 1.00 90.25 170 LEU A N 1
ATOM 1166 C CA . LEU A 1 170 ? 5.900 -8.309 -16.317 1.00 90.25 170 LEU A CA 1
ATOM 1167 C C . LEU A 1 170 ? 5.553 -9.003 -17.635 1.00 90.25 170 LEU A C 1
ATOM 1169 O O . LEU A 1 170 ? 6.299 -8.872 -18.598 1.00 90.25 170 LEU A O 1
ATOM 1173 N N . ALA A 1 171 ? 4.389 -9.654 -17.714 1.00 87.69 171 ALA A N 1
ATOM 1174 C CA . ALA A 1 171 ? 3.923 -10.317 -18.932 1.00 87.69 171 ALA A CA 1
ATOM 1175 C C . ALA A 1 171 ? 3.676 -9.362 -20.118 1.00 87.69 171 ALA A C 1
ATOM 1177 O O . ALA A 1 171 ? 3.616 -9.820 -21.251 1.00 87.69 171 ALA A O 1
ATOM 1178 N N . ARG A 1 172 ? 3.522 -8.051 -19.878 1.00 76.00 172 ARG A N 1
ATOM 1179 C CA . ARG A 1 172 ? 3.436 -7.019 -20.933 1.00 76.00 172 ARG A CA 1
ATOM 1180 C C . ARG A 1 172 ? 4.782 -6.432 -21.347 1.00 76.00 172 ARG A C 1
ATOM 1182 O O . ARG A 1 172 ? 4.862 -5.800 -22.395 1.00 76.00 172 ARG A O 1
ATOM 1189 N N . GLY A 1 173 ? 5.778 -6.516 -20.467 1.00 65.31 173 GLY A N 1
ATOM 1190 C CA . GLY A 1 173 ? 7.119 -5.988 -20.713 1.00 65.31 173 GLY A CA 1
ATOM 1191 C C . GLY A 1 173 ? 8.056 -6.988 -21.392 1.00 65.31 173 GLY A C 1
ATOM 1192 O O . GLY A 1 173 ? 9.121 -6.573 -21.844 1.00 65.31 173 GLY A O 1
ATOM 1193 N N . ALA A 1 174 ? 7.670 -8.268 -21.421 1.00 52.44 174 ALA A N 1
ATOM 1194 C CA . ALA A 1 174 ? 8.280 -9.333 -22.217 1.00 52.44 174 ALA A CA 1
ATOM 1195 C C . ALA A 1 174 ? 7.729 -9.320 -23.649 1.00 52.44 174 ALA A C 1
ATOM 1197 O O . ALA A 1 174 ? 8.529 -9.581 -24.573 1.00 52.44 174 ALA A O 1
#

InterPro domains:
  IPR002808 Adenosylcobinamide amidohydrolase, CbiZ [PF01955] (10-162)
  IPR052209 Adenosylcobinamide Amidohydrolase [PTHR35336] (11-164)

Sequence (174 aa):
MGRQRPGAAGYGRLDPVAHLRELAAGAGLTGPGVGLMTAAELGDRQCAADGGAEAMVTAGIGVRGWAAAPDAGTVGPPRPGTINIVVSLPVPLTDAALVNAVATATEAKVQALLDVGADASGTPTDAVCVACPVAGDGPAEPFAGPRSRWGARLARAVHQATREACLRSLARGA

Foldseek 3Di:
DDDDDDQDPDPPDPCVPVVQVVVCVVVVHDDDDDDDDDSFDPVLWFWFFFPQKIKIKAWQVPAFAAPPDPDPPDDDDDRDTEIEMEMEHAFAADPQQVVQLVVLLLVLLQVLCVVLVNHHSGHPRYYYHYHYDHDDPDDGDHHQHCPDPNVVRSSVGSNVRSNSNVVVNVVVVD

Radius of gyration: 17.27 Å; chains: 1; bounding box: 43×34×58 Å

Secondary structure (DSSP, 8-state):
-------SS----S-HHHHHHHHHHHTT--SS------SS-GGG-EEEEETTEEEEEEEE-SS-B-TTS------SSPPP-EEEEEEE-SS-B-HHHHHHHHHHHHHHHHHHHHHTT---SB-TT-EEEEE-PPP-SSPPB---STTSHHHHHHHHHHHHHHHHHHHHHHHHH-